Protein AF-A0A917JP27-F1 (afdb_monomer)

Mean predicted aligned error: 12.21 Å

Solvent-accessible surface area (backbone atoms only — not comparable to full-atom values): 4195 Å² total; per-residue (Å²): 135,83,78,69,70,76,56,60,62,50,53,53,51,48,46,35,50,52,13,51,50,40,30,51,52,21,53,53,49,56,69,39,54,82,46,45,73,36,76,68,39,42,52,51,33,51,49,35,36,51,51,13,51,58,52,37,49,63,53,61,54,53,52,51,52,53,53,52,56,53,48,65,69,57,72,80,114

Sequence (77 aa):
MTINQNNSLTWLKYAHWVGLFMLLVGLVLYFFTELSLQVSGMLWIASFIGLGLVAMSPFPVVLFIQWAQSQDSNLDK

Radius of gyration: 18.34 Å; Cα contacts (8 Å, |Δi|>4): 43; chains: 1; bounding box: 46×19×57 Å

Foldseek 3Di:
DDDPPVPPVVVLVVLLVVLVVLLVVLVVLVVVVVLCVDPVSVVVSCCSNVVSVVSNPVNVVVVVVVVVVVVVVVVPD

Structure (mmCIF, N/CA/C/O backbone):
data_AF-A0A917JP27-F1
#
_entry.id   AF-A0A917JP27-F1
#
loop_
_atom_site.group_PDB
_atom_site.id
_atom_site.type_symbol
_atom_site.label_atom_id
_atom_site.label_alt_id
_atom_site.label_comp_id
_atom_site.label_asym_id
_atom_site.label_entity_id
_atom_site.label_seq_id
_atom_site.pdbx_PDB_ins_code
_atom_site.Cartn_x
_atom_site.Cartn_y
_atom_site.Cartn_z
_atom_site.occupancy
_atom_site.B_iso_or_equiv
_atom_site.auth_seq_id
_atom_site.auth_comp_id
_atom_site.auth_asym_id
_atom_site.auth_atom_id
_atom_site.pdbx_PDB_model_num
ATOM 1 N N . MET A 1 1 ? -32.218 -6.544 15.187 1.00 39.25 1 MET A N 1
ATOM 2 C CA . MET A 1 1 ? -31.478 -6.601 13.909 1.00 39.25 1 MET A CA 1
ATOM 3 C C . MET A 1 1 ? -30.009 -6.807 14.251 1.00 39.25 1 MET A C 1
ATOM 5 O O . MET A 1 1 ? -29.322 -5.859 14.600 1.00 39.25 1 MET A O 1
ATOM 9 N N . THR A 1 2 ? -29.572 -8.062 14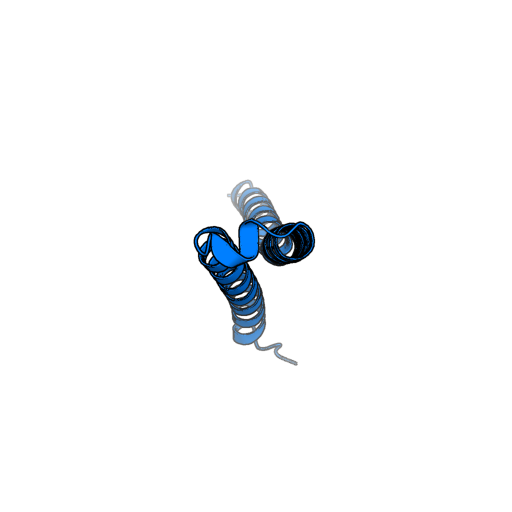.332 1.00 38.88 2 THR A N 1
ATOM 10 C CA . THR A 1 2 ? -28.205 -8.441 14.713 1.00 38.88 2 THR A CA 1
ATOM 11 C C . THR A 1 2 ? -27.289 -8.232 13.514 1.00 38.88 2 THR A C 1
ATOM 13 O O . THR A 1 2 ? -27.311 -9.003 12.558 1.00 38.88 2 THR A O 1
ATOM 16 N N . ILE A 1 3 ? -26.514 -7.148 13.528 1.00 51.25 3 ILE A N 1
ATOM 17 C CA . ILE A 1 3 ? -25.480 -6.927 12.517 1.00 51.25 3 ILE A CA 1
ATOM 18 C C . ILE A 1 3 ? -24.415 -8.003 12.739 1.00 51.25 3 ILE A C 1
ATOM 20 O O . ILE A 1 3 ? -23.772 -8.055 13.784 1.00 51.25 3 ILE A O 1
ATOM 24 N N . ASN A 1 4 ? -24.297 -8.902 11.769 1.00 45.50 4 ASN A N 1
ATOM 25 C CA . ASN A 1 4 ? -23.314 -9.973 11.710 1.00 45.50 4 ASN A CA 1
ATOM 26 C C . ASN A 1 4 ? -21.891 -9.362 11.699 1.00 45.50 4 ASN A C 1
ATOM 28 O O . ASN A 1 4 ? -21.426 -8.860 10.675 1.00 45.50 4 ASN A O 1
ATOM 32 N N . GLN A 1 5 ? -21.232 -9.357 12.864 1.00 55.41 5 GLN A N 1
ATOM 33 C CA . GLN A 1 5 ? -19.905 -8.764 13.119 1.00 55.41 5 GLN A CA 1
ATOM 34 C C . GLN A 1 5 ? -18.751 -9.498 12.403 1.00 55.41 5 GLN A C 1
ATOM 36 O O . GLN A 1 5 ? -17.628 -9.006 12.344 1.00 55.41 5 GLN A O 1
ATOM 41 N N . ASN A 1 6 ? -19.016 -10.663 11.811 1.00 54.12 6 ASN A N 1
ATOM 42 C CA . ASN A 1 6 ? -18.035 -11.515 11.134 1.00 54.12 6 ASN A CA 1
ATOM 43 C C . ASN A 1 6 ? -17.595 -10.903 9.785 1.00 54.12 6 ASN A C 1
ATOM 45 O O . ASN A 1 6 ? -16.529 -11.215 9.246 1.00 54.12 6 ASN A O 1
ATOM 49 N N . ASN A 1 7 ? -18.436 -10.028 9.231 1.00 57.47 7 ASN A N 1
ATOM 50 C CA . ASN A 1 7 ? -18.328 -9.532 7.862 1.00 57.47 7 ASN A CA 1
ATOM 51 C C . ASN A 1 7 ? -17.526 -8.219 7.772 1.00 57.47 7 ASN A C 1
ATOM 53 O O . ASN A 1 7 ? -16.931 -7.920 6.743 1.00 57.47 7 ASN A O 1
ATOM 57 N N . SER A 1 8 ? -17.481 -7.415 8.838 1.00 53.88 8 SER A N 1
ATOM 58 C CA . SER A 1 8 ? -16.788 -6.115 8.846 1.00 53.88 8 SER A CA 1
ATOM 59 C C . SER A 1 8 ? -15.264 -6.264 8.937 1.00 53.88 8 SER A C 1
ATOM 61 O O . SER A 1 8 ? -14.523 -5.603 8.210 1.00 53.88 8 SER A O 1
ATOM 63 N N . LEU A 1 9 ? -14.788 -7.190 9.775 1.00 59.59 9 LEU A N 1
ATOM 64 C CA . LEU A 1 9 ? -13.366 -7.521 9.926 1.00 59.59 9 LEU A CA 1
ATOM 65 C C . LEU A 1 9 ? -12.772 -8.155 8.663 1.00 59.59 9 LEU A C 1
ATOM 67 O O . LEU A 1 9 ? -11.613 -7.903 8.334 1.00 59.59 9 LEU A O 1
ATOM 71 N N . THR A 1 10 ? -13.556 -8.954 7.937 1.00 62.62 10 THR A N 1
ATOM 72 C CA . THR A 1 10 ? -13.128 -9.600 6.688 1.00 62.62 10 THR A CA 1
ATOM 73 C C . THR A 1 10 ? -12.971 -8.596 5.552 1.00 62.62 10 THR A C 1
ATOM 75 O O . THR A 1 10 ? -11.959 -8.656 4.858 1.00 62.62 10 THR A O 1
ATOM 78 N N . TRP A 1 11 ? -13.875 -7.618 5.419 1.00 59.88 11 TRP A N 1
ATOM 79 C CA . TRP A 1 11 ? -13.742 -6.537 4.433 1.00 59.88 11 TRP A CA 1
ATOM 80 C C . TRP A 1 11 ? -12.493 -5.681 4.641 1.00 59.88 11 TRP A C 1
ATOM 82 O O . TRP A 1 11 ? -11.775 -5.398 3.680 1.00 59.88 11 TRP A O 1
ATOM 92 N N . LEU A 1 12 ? -12.188 -5.325 5.892 1.00 67.56 12 LEU A N 1
ATOM 93 C CA . LEU A 1 12 ? -10.986 -4.554 6.218 1.00 67.56 12 LEU A CA 1
ATOM 94 C C . LEU A 1 12 ? -9.707 -5.332 5.863 1.00 67.56 12 LEU A C 1
ATOM 96 O O . LEU A 1 12 ? -8.777 -4.788 5.266 1.00 67.56 12 LEU A O 1
ATOM 100 N N . LYS A 1 13 ? -9.683 -6.633 6.183 1.00 66.50 13 LYS A N 1
ATOM 101 C CA . LYS A 1 13 ? -8.576 -7.544 5.858 1.00 66.50 13 LY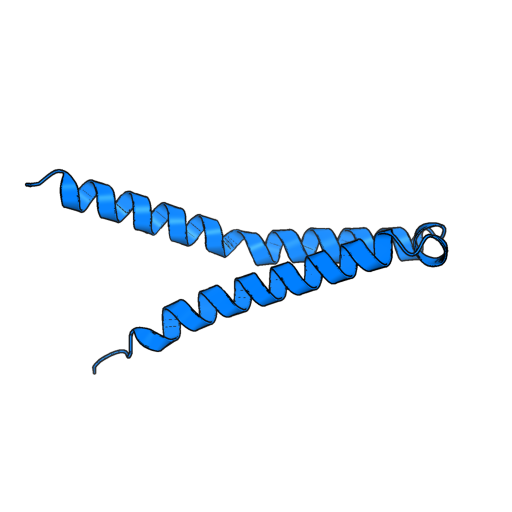S A CA 1
ATOM 102 C C . LYS A 1 13 ? -8.385 -7.700 4.349 1.00 66.50 13 LYS A C 1
ATOM 104 O O . LYS A 1 13 ? -7.249 -7.745 3.883 1.00 66.50 13 LYS A O 1
ATOM 109 N N . TYR A 1 14 ? -9.487 -7.768 3.602 1.00 70.00 14 TYR A N 1
ATOM 110 C CA . TYR A 1 14 ? -9.479 -7.899 2.147 1.00 70.00 14 TYR A CA 1
ATOM 111 C C . TYR A 1 14 ? -8.941 -6.633 1.477 1.00 70.00 14 TYR A C 1
ATOM 113 O O . TYR A 1 14 ? -8.082 -6.729 0.608 1.00 70.00 14 TYR A O 1
ATOM 121 N N . ALA A 1 15 ? -9.362 -5.449 1.933 1.00 71.75 15 ALA A N 1
ATOM 122 C CA . ALA A 1 15 ? -8.843 -4.174 1.434 1.00 71.75 15 ALA A CA 1
ATOM 123 C C . ALA A 1 15 ? -7.323 -4.042 1.650 1.00 71.75 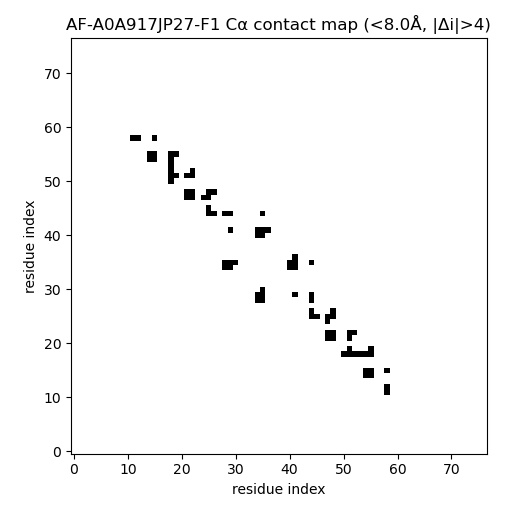15 ALA A C 1
ATOM 125 O O . ALA A 1 15 ? -6.601 -3.633 0.742 1.00 71.75 15 ALA A O 1
ATOM 126 N N . HIS A 1 16 ? -6.820 -4.471 2.814 1.00 71.50 16 HIS A N 1
ATOM 127 C CA . HIS A 1 16 ? -5.383 -4.486 3.096 1.00 71.50 16 HIS A CA 1
ATOM 128 C C . HIS A 1 16 ? -4.618 -5.481 2.210 1.00 71.50 16 HIS A C 1
ATOM 130 O O . HIS A 1 16 ? -3.562 -5.150 1.677 1.00 71.50 16 HIS A O 1
ATOM 136 N N . TRP A 1 17 ? -5.167 -6.684 2.006 1.00 74.31 17 TRP A N 1
ATOM 137 C CA . TRP A 1 17 ? -4.582 -7.691 1.114 1.00 74.31 17 TRP A CA 1
ATOM 138 C C . TRP A 1 17 ? -4.562 -7.246 -0.353 1.00 74.31 17 TRP A C 1
ATOM 140 O O . TRP A 1 17 ? -3.586 -7.508 -1.051 1.00 74.31 17 TRP A O 1
ATOM 150 N N . VAL A 1 18 ? -5.593 -6.529 -0.809 1.00 80.25 18 VAL A N 1
ATOM 151 C CA . VAL A 1 18 ? -5.638 -5.929 -2.151 1.00 80.25 18 VAL A CA 1
ATOM 152 C C . VAL A 1 18 ? -4.560 -4.851 -2.302 1.00 80.25 18 VAL A C 1
ATOM 154 O O . VAL A 1 18 ? -3.827 -4.868 -3.289 1.00 80.25 18 VAL A O 1
ATOM 157 N N . GLY A 1 19 ? -4.398 -3.967 -1.310 1.00 72.44 19 GLY A N 1
ATOM 158 C CA . GLY A 1 19 ? -3.321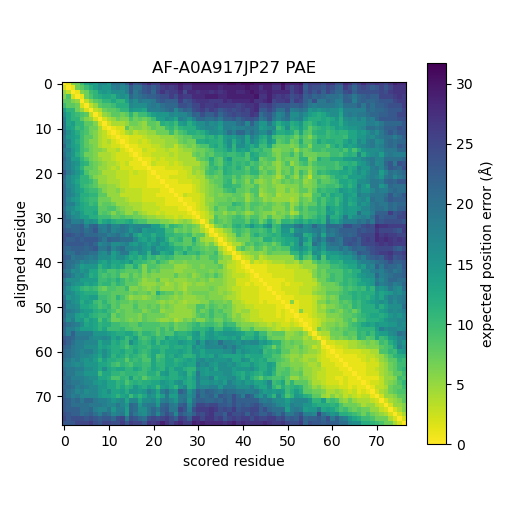 -2.969 -1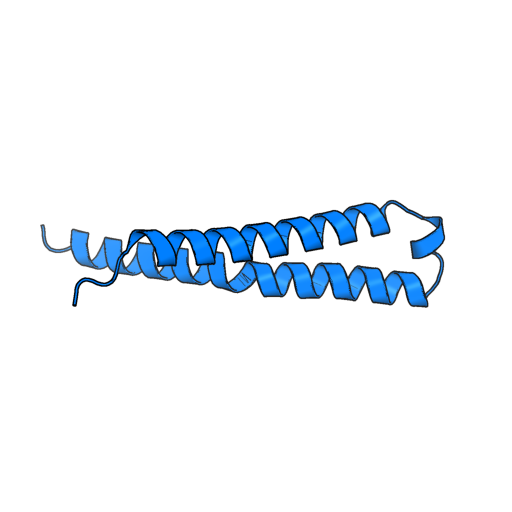.299 1.00 72.44 19 GLY A CA 1
ATOM 159 C C . GLY A 1 19 ? -1.924 -3.601 -1.302 1.00 72.44 19 GLY A C 1
ATOM 160 O O . GLY A 1 19 ? -1.054 -3.177 -2.061 1.00 72.44 19 GLY A O 1
ATOM 161 N N . LEU A 1 20 ? -1.729 -4.675 -0.528 1.00 80.25 20 LEU A N 1
ATOM 162 C CA . LEU A 1 20 ? -0.474 -5.430 -0.484 1.00 80.25 20 LEU A CA 1
ATOM 163 C C . LEU A 1 20 ? -0.153 -6.088 -1.833 1.00 80.25 20 LEU A C 1
ATOM 165 O O . LEU A 1 20 ? 0.984 -6.021 -2.297 1.00 80.25 20 LEU A O 1
ATOM 169 N N . PHE A 1 21 ? -1.155 -6.684 -2.483 1.00 82.06 21 PHE A N 1
ATOM 170 C CA . PHE A 1 21 ? -1.000 -7.285 -3.807 1.00 82.06 21 PHE A CA 1
ATOM 171 C C . PHE A 1 21 ? -0.628 -6.228 -4.856 1.00 82.06 21 PHE A C 1
ATOM 173 O O . PHE A 1 21 ? 0.268 -6.442 -5.668 1.00 82.06 21 PHE A O 1
ATOM 180 N N . MET A 1 22 ? -1.261 -5.056 -4.794 1.00 76.31 22 MET A N 1
ATOM 181 C CA . MET A 1 22 ? -1.006 -3.938 -5.704 1.00 76.31 22 MET A CA 1
ATOM 182 C C . MET A 1 22 ? 0.402 -3.342 -5.523 1.00 76.31 22 MET A C 1
ATOM 184 O O . MET A 1 22 ? 1.071 -3.023 -6.507 1.00 76.31 22 MET A O 1
ATOM 188 N N . LEU A 1 23 ? 0.893 -3.276 -4.282 1.00 78.62 23 LEU A N 1
ATOM 189 C CA . LEU A 1 23 ? 2.265 -2.866 -3.969 1.00 78.62 23 LEU A CA 1
ATOM 190 C C . LEU A 1 23 ? 3.280 -3.908 -4.470 1.00 78.62 23 LEU A C 1
ATOM 192 O O . LEU A 1 23 ? 4.270 -3.549 -5.103 1.00 78.62 23 LEU A O 1
ATOM 196 N N . LEU A 1 24 ? 3.004 -5.200 -4.266 1.00 83.50 24 LEU A N 1
ATOM 197 C CA . LEU A 1 24 ? 3.859 -6.296 -4.731 1.00 83.50 24 LEU A CA 1
ATOM 198 C C . LEU A 1 24 ? 3.976 -6.312 -6.261 1.00 83.50 24 LEU A C 1
ATOM 200 O O . LEU A 1 24 ? 5.078 -6.450 -6.784 1.00 83.50 24 LEU A O 1
ATOM 204 N N . VAL A 1 25 ? 2.873 -6.086 -6.981 1.00 81.31 25 VAL A N 1
ATOM 205 C CA . VAL A 1 25 ? 2.877 -5.939 -8.447 1.00 81.31 25 VAL A CA 1
ATOM 206 C C . VAL A 1 25 ? 3.705 -4.726 -8.885 1.00 81.31 25 VAL A C 1
ATOM 208 O O . VAL A 1 25 ? 4.527 -4.856 -9.790 1.00 81.31 25 VAL A O 1
ATOM 211 N N . GLY A 1 26 ? 3.561 -3.572 -8.221 1.00 75.31 26 GLY A N 1
ATOM 212 C CA . GLY A 1 26 ? 4.397 -2.391 -8.479 1.00 75.31 26 GLY A CA 1
ATOM 213 C C . GLY A 1 26 ? 5.891 -2.644 -8.240 1.00 75.31 26 GLY A C 1
ATOM 214 O O . GLY A 1 26 ? 6.729 -2.183 -9.012 1.00 75.31 26 GLY A O 1
ATOM 215 N N . LEU A 1 27 ? 6.230 -3.436 -7.219 1.00 81.25 27 LEU A N 1
ATOM 216 C CA . LEU A 1 27 ? 7.608 -3.807 -6.893 1.00 81.25 27 LEU A CA 1
ATOM 217 C C . LEU A 1 27 ? 8.201 -4.797 -7.909 1.00 81.25 27 LEU A C 1
ATOM 219 O O . LEU A 1 27 ? 9.351 -4.651 -8.314 1.00 81.25 27 LEU A O 1
ATOM 223 N N . VAL A 1 28 ? 7.415 -5.774 -8.369 1.00 81.00 28 VAL A N 1
ATOM 224 C CA . VAL A 1 28 ? 7.823 -6.694 -9.444 1.00 81.00 28 VAL A CA 1
ATOM 225 C C . VAL A 1 28 ? 8.039 -5.930 -10.752 1.00 81.00 28 VAL A C 1
ATOM 227 O O . VAL A 1 28 ? 9.050 -6.141 -11.416 1.00 81.00 28 VAL A O 1
ATOM 230 N N . LEU A 1 29 ? 7.149 -4.989 -11.090 1.00 74.00 29 LEU A N 1
ATOM 231 C CA . LEU A 1 29 ? 7.311 -4.093 -12.242 1.00 74.00 29 LEU A CA 1
ATOM 232 C C . LEU A 1 29 ? 8.560 -3.209 -12.124 1.00 74.00 29 LEU A C 1
ATOM 234 O O . LEU A 1 29 ? 9.227 -2.977 -13.127 1.00 74.00 29 LEU A O 1
ATOM 238 N N . TYR A 1 30 ? 8.913 -2.761 -10.915 1.00 69.75 30 TYR A N 1
ATOM 239 C CA . TYR A 1 30 ? 10.154 -2.023 -10.663 1.00 69.75 30 TYR A CA 1
ATOM 240 C C . TYR A 1 30 ? 11.411 -2.865 -10.938 1.00 69.75 30 TYR A C 1
ATOM 242 O O . TYR A 1 30 ? 12.375 -2.355 -11.506 1.00 69.75 30 TYR A O 1
ATOM 250 N N . PHE A 1 31 ? 11.392 -4.157 -10.589 1.00 74.31 31 PHE A N 1
ATOM 251 C CA . PHE A 1 31 ? 12.479 -5.093 -10.909 1.00 74.31 31 PHE A CA 1
ATOM 252 C C . PHE A 1 31 ? 12.558 -5.451 -12.405 1.00 74.31 31 PHE A C 1
ATOM 254 O O . PHE A 1 31 ? 13.609 -5.894 -12.870 1.00 74.31 31 PHE A O 1
ATOM 261 N N . PHE A 1 32 ? 11.491 -5.230 -13.178 1.00 75.25 32 PHE A N 1
ATOM 262 C CA . PHE A 1 32 ? 11.513 -5.318 -14.640 1.00 75.25 32 PHE A CA 1
ATOM 263 C C . PHE A 1 32 ? 12.112 -4.034 -15.251 1.00 75.25 32 PHE A C 1
ATOM 265 O O . PHE A 1 32 ? 11.415 -3.115 -15.686 1.00 75.25 32 PHE A O 1
ATOM 272 N N . THR A 1 33 ? 13.446 -3.995 -15.305 1.00 62.53 33 THR A N 1
ATOM 273 C CA . THR A 1 33 ? 14.276 -2.855 -15.743 1.00 62.53 33 THR A CA 1
ATOM 274 C C . THR A 1 33 ? 13.934 -2.301 -17.135 1.00 62.53 33 THR A C 1
ATOM 276 O O . THR A 1 33 ? 14.050 -1.097 -17.348 1.00 62.53 33 THR A O 1
ATOM 279 N N . GLU A 1 34 ? 13.453 -3.134 -18.063 1.00 61.44 34 GLU A N 1
ATOM 280 C CA . GLU A 1 34 ? 13.038 -2.729 -19.422 1.00 61.44 34 GLU A CA 1
ATOM 281 C C . GLU A 1 34 ? 11.867 -1.721 -19.410 1.00 61.44 34 GLU A C 1
ATOM 283 O O . GLU A 1 34 ? 11.826 -0.795 -20.219 1.00 61.44 34 GLU A O 1
ATOM 288 N N . LEU A 1 35 ? 10.933 -1.861 -18.457 1.00 55.75 35 LEU A N 1
ATOM 289 C CA . LEU A 1 35 ? 9.797 -0.947 -18.268 1.00 55.75 35 LEU A CA 1
ATOM 290 C C . LEU A 1 35 ? 10.182 0.281 -17.434 1.00 55.75 35 LEU A C 1
ATOM 292 O O . LEU A 1 35 ? 9.690 1.377 -17.690 1.00 55.75 35 LEU A O 1
ATOM 296 N N . SER A 1 36 ? 11.085 0.115 -16.465 1.00 56.25 36 SER A N 1
ATOM 297 C CA . SER A 1 36 ? 11.577 1.199 -15.601 1.00 56.25 36 SER A CA 1
ATOM 298 C C . SER A 1 36 ? 12.431 2.232 -16.357 1.00 56.25 36 SER A C 1
ATOM 300 O O . SER A 1 36 ? 12.427 3.412 -16.010 1.00 56.25 36 SER A O 1
ATOM 302 N N . LEU A 1 37 ? 13.116 1.823 -17.436 1.00 59.50 37 LEU A N 1
ATOM 303 C CA . LEU A 1 37 ? 13.967 2.714 -18.239 1.00 59.50 37 LEU A CA 1
ATOM 304 C C . LEU A 1 37 ? 13.182 3.771 -19.039 1.00 59.50 37 LEU A C 1
ATOM 306 O O . LEU A 1 37 ? 13.749 4.787 -19.443 1.00 59.50 37 LEU A O 1
ATOM 310 N N . GLN A 1 38 ? 11.887 3.547 -19.284 1.00 69.25 38 GLN A N 1
ATOM 311 C CA . GLN A 1 38 ? 11.016 4.527 -19.928 1.00 69.25 38 GLN A CA 1
ATOM 312 C C . GLN A 1 38 ? 10.373 5.442 -18.882 1.00 69.25 38 GLN A C 1
ATOM 314 O O . GLN A 1 38 ? 9.750 4.978 -17.929 1.00 69.25 38 GLN A O 1
ATOM 319 N N . VAL A 1 39 ? 10.418 6.757 -19.123 1.00 71.31 39 VAL A N 1
ATOM 320 C CA . VAL A 1 39 ? 9.782 7.780 -18.264 1.00 71.31 39 VAL A CA 1
ATOM 321 C C . VAL A 1 39 ? 8.301 7.465 -18.003 1.00 71.31 39 VAL A C 1
ATOM 323 O O . VAL A 1 39 ? 7.803 7.668 -16.898 1.00 71.31 39 VAL A O 1
ATOM 326 N N . SER A 1 40 ? 7.600 6.903 -18.996 1.00 74.31 40 SER A N 1
ATOM 327 C CA . SER A 1 40 ? 6.209 6.466 -18.844 1.00 74.31 40 SER A CA 1
ATOM 328 C C . SER A 1 40 ? 6.067 5.277 -17.885 1.00 74.31 40 SER A C 1
ATOM 330 O O . SER A 1 40 ? 5.194 5.305 -17.021 1.00 74.31 40 SER A O 1
ATOM 332 N N . GLY A 1 41 ? 6.938 4.268 -17.965 1.00 72.88 41 GLY A N 1
ATOM 333 C CA . GLY A 1 41 ? 6.895 3.116 -17.061 1.00 72.88 41 GLY A CA 1
ATOM 334 C C . GLY A 1 41 ? 7.222 3.492 -15.617 1.00 72.88 41 GLY A C 1
ATOM 335 O O . GLY A 1 41 ? 6.551 3.027 -14.699 1.00 72.88 41 GLY A O 1
ATOM 336 N N . MET A 1 42 ? 8.146 4.434 -15.410 1.00 77.94 42 MET A N 1
ATOM 337 C CA . MET A 1 42 ? 8.467 4.961 -14.079 1.00 77.94 42 MET A CA 1
ATOM 338 C C . MET A 1 42 ? 7.264 5.671 -13.418 1.00 77.94 42 MET A C 1
ATOM 340 O O . MET A 1 42 ? 7.018 5.487 -12.225 1.00 77.94 42 MET A O 1
ATOM 344 N N . LEU A 1 43 ? 6.457 6.410 -14.195 1.00 82.12 43 LEU A N 1
ATOM 345 C CA . LEU A 1 43 ? 5.197 7.029 -13.746 1.00 82.12 43 LEU A CA 1
ATOM 346 C C . LEU A 1 43 ? 4.135 5.996 -13.346 1.00 82.12 43 LEU A C 1
ATOM 348 O O . LEU A 1 43 ? 3.466 6.163 -12.322 1.00 82.12 43 LEU A O 1
ATOM 352 N N . TRP A 1 44 ? 3.993 4.918 -14.121 1.00 80.00 44 TRP A N 1
ATOM 353 C CA . TRP A 1 44 ? 3.089 3.817 -13.785 1.00 80.00 44 TRP A CA 1
ATOM 354 C C . TRP A 1 44 ? 3.512 3.129 -12.487 1.00 80.00 44 TRP A C 1
ATOM 356 O O . TRP A 1 44 ? 2.687 2.968 -11.590 1.00 80.00 44 TRP A O 1
ATOM 366 N N . ILE A 1 45 ? 4.799 2.802 -12.344 1.00 80.81 45 ILE A N 1
ATOM 367 C CA . ILE A 1 45 ? 5.356 2.152 -11.147 1.00 80.81 45 ILE A CA 1
ATOM 368 C C . ILE A 1 45 ? 5.138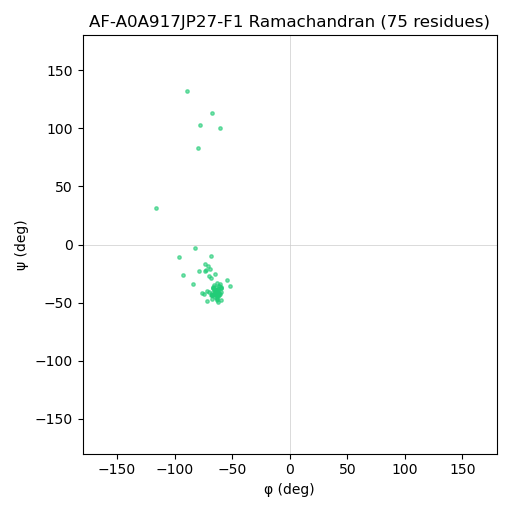 3.024 -9.904 1.00 80.81 45 ILE A C 1
ATOM 370 O O . ILE A 1 45 ? 4.616 2.541 -8.899 1.00 80.81 45 ILE A O 1
ATOM 374 N N . ALA A 1 46 ? 5.455 4.320 -9.983 1.00 83.31 46 ALA A N 1
ATOM 375 C CA . ALA A 1 46 ? 5.248 5.256 -8.879 1.00 83.31 46 ALA A CA 1
ATOM 376 C C . ALA A 1 46 ? 3.763 5.396 -8.503 1.00 83.31 46 ALA A C 1
ATOM 378 O O . ALA A 1 46 ? 3.431 5.440 -7.319 1.00 83.31 46 ALA A O 1
ATOM 379 N N . SER A 1 47 ? 2.865 5.405 -9.492 1.00 84.25 47 SER A N 1
ATOM 380 C CA . SER A 1 47 ? 1.417 5.478 -9.260 1.00 84.25 47 SER A CA 1
ATOM 381 C C . SER A 1 47 ? 0.877 4.204 -8.612 1.00 84.25 47 SER A C 1
ATOM 383 O O . SER A 1 47 ? 0.107 4.289 -7.660 1.00 84.25 47 SER A O 1
ATOM 385 N N . PHE A 1 48 ? 1.307 3.022 -9.068 1.00 81.88 48 PHE A N 1
ATOM 386 C CA . PHE A 1 48 ? 0.916 1.740 -8.474 1.00 81.88 48 PHE A CA 1
ATOM 387 C C . PHE A 1 48 ? 1.424 1.587 -7.038 1.00 81.88 48 PHE A C 1
ATOM 389 O O . PHE A 1 48 ? 0.661 1.170 -6.167 1.00 81.88 48 PHE A O 1
ATOM 396 N N . ILE A 1 49 ? 2.675 1.975 -6.767 1.00 82.38 49 ILE A N 1
ATOM 397 C CA . ILE A 1 49 ? 3.249 1.940 -5.415 1.00 82.38 49 ILE A CA 1
ATOM 398 C C . ILE A 1 49 ? 2.562 2.968 -4.506 1.00 82.38 49 ILE A C 1
ATOM 400 O O . ILE A 1 49 ? 2.156 2.632 -3.394 1.00 82.38 49 ILE A O 1
ATOM 404 N N . GLY A 1 50 ? 2.380 4.205 -4.979 1.00 82.12 50 GLY A N 1
ATOM 405 C CA . GLY A 1 50 ? 1.729 5.274 -4.222 1.00 82.12 50 GLY A CA 1
ATOM 406 C C . GLY A 1 50 ? 0.269 4.959 -3.892 1.00 82.12 50 GLY A C 1
ATOM 407 O O . GLY A 1 50 ? -0.139 5.063 -2.736 1.00 82.12 50 GLY A O 1
ATOM 408 N N . LEU A 1 51 ? -0.510 4.497 -4.875 1.00 81.81 51 LEU A N 1
ATOM 409 C CA . LEU A 1 51 ? -1.897 4.073 -4.661 1.00 81.81 51 LEU A CA 1
ATOM 410 C C . LEU A 1 51 ? -1.987 2.819 -3.786 1.00 81.81 51 LEU A C 1
ATOM 412 O O . LEU A 1 51 ? -2.873 2.748 -2.937 1.00 81.81 51 LEU A O 1
ATOM 416 N N . GLY A 1 52 ? -1.059 1.866 -3.930 1.00 79.88 52 GLY A N 1
ATOM 417 C CA . GLY A 1 52 ? -0.972 0.688 -3.063 1.00 79.88 52 GLY A CA 1
ATOM 418 C C . GLY A 1 52 ? -0.744 1.060 -1.594 1.00 79.88 52 GLY A C 1
ATOM 419 O O . GLY A 1 52 ? -1.431 0.544 -0.713 1.00 79.88 52 GLY A O 1
ATOM 420 N N . LEU A 1 53 ? 0.143 2.023 -1.325 1.00 76.50 53 LEU A N 1
ATOM 421 C CA . LEU A 1 53 ? 0.387 2.554 0.021 1.00 76.50 53 LEU A CA 1
ATOM 422 C C . LEU A 1 53 ? -0.815 3.330 0.581 1.00 76.50 53 LEU A C 1
ATOM 424 O O . LEU A 1 53 ? -1.170 3.151 1.747 1.00 76.50 53 LEU A O 1
ATOM 428 N N . VAL A 1 54 ? -1.486 4.149 -0.235 1.00 79.12 54 VAL A N 1
ATOM 429 C CA . VAL A 1 54 ? -2.707 4.868 0.179 1.00 79.12 54 VAL A CA 1
ATOM 430 C C . VAL A 1 54 ? -3.832 3.888 0.512 1.00 79.12 54 VAL A C 1
ATOM 432 O O . VAL A 1 54 ? -4.472 4.027 1.555 1.00 79.12 54 VAL A O 1
ATOM 435 N N . ALA A 1 55 ? -4.029 2.856 -0.312 1.00 71.25 55 ALA A N 1
ATOM 436 C CA . ALA A 1 55 ? -5.002 1.794 -0.056 1.00 71.25 55 ALA A CA 1
ATOM 437 C C . ALA A 1 55 ? -4.654 0.954 1.187 1.00 71.25 55 ALA A C 1
ATOM 439 O O . ALA A 1 55 ? -5.547 0.400 1.827 1.00 71.25 55 ALA A O 1
ATOM 440 N N . MET A 1 56 ? -3.373 0.894 1.566 1.00 68.75 56 MET A N 1
ATOM 441 C CA . MET A 1 56 ? -2.901 0.238 2.788 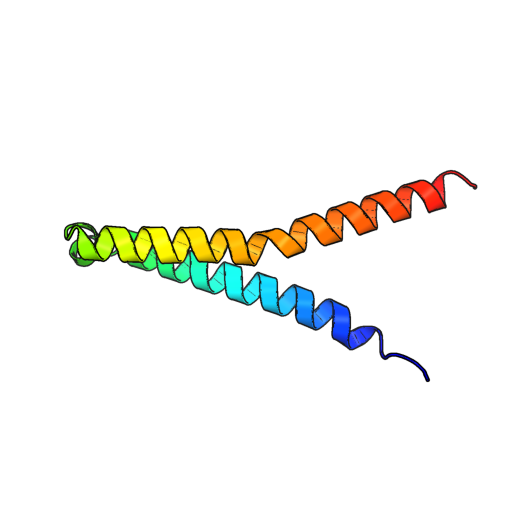1.00 68.75 56 MET A CA 1
ATOM 442 C C . MET A 1 56 ? -3.111 1.095 4.053 1.00 68.75 56 MET A C 1
ATOM 444 O O . MET A 1 56 ? -3.225 0.532 5.142 1.00 68.75 56 MET A O 1
ATOM 448 N N . SER A 1 57 ? -3.232 2.426 3.929 1.00 71.12 57 SER A N 1
ATOM 449 C CA . SER A 1 57 ? -3.340 3.381 5.052 1.00 71.12 57 SER A CA 1
ATOM 450 C C . SER A 1 57 ? -4.561 3.269 5.988 1.00 71.12 57 SER A C 1
ATOM 452 O O . SER A 1 57 ? -4.385 3.528 7.181 1.00 71.12 57 SER A O 1
ATOM 454 N N . PRO A 1 58 ? -5.780 2.866 5.563 1.00 67.44 58 PRO A N 1
ATOM 455 C CA . PRO A 1 58 ? -6.925 2.852 6.474 1.00 67.44 58 PRO A CA 1
ATOM 456 C C . PRO A 1 58 ? -6.857 1.701 7.488 1.00 67.44 58 PRO A C 1
ATOM 458 O O . PRO A 1 58 ? -7.445 1.793 8.564 1.00 67.44 58 PRO A O 1
ATOM 461 N N . PHE A 1 59 ? -6.124 0.624 7.186 1.00 66.25 59 PHE A N 1
ATOM 462 C CA . PHE A 1 59 ? -6.069 -0.562 8.045 1.00 66.25 59 PHE A CA 1
ATOM 463 C C . PHE A 1 59 ? -5.267 -0.331 9.346 1.00 66.25 59 PHE A C 1
ATOM 465 O O . PHE A 1 59 ? -5.816 -0.599 10.416 1.00 66.25 59 PHE A O 1
ATOM 472 N N . PRO A 1 60 ? -4.041 0.238 9.320 1.00 66.75 60 PRO A N 1
ATOM 473 C CA . PRO A 1 60 ? -3.316 0.615 10.537 1.00 66.75 60 PRO A CA 1
ATOM 474 C C . PRO A 1 60 ? -4.062 1.642 11.394 1.00 66.75 60 PRO A C 1
ATOM 476 O O . PRO A 1 60 ? -4.045 1.542 12.618 1.00 66.75 60 PRO A O 1
ATOM 479 N N . VAL A 1 61 ? -4.744 2.603 10.761 1.00 71.25 61 VAL A N 1
ATOM 480 C CA . VAL A 1 61 ? -5.482 3.671 11.458 1.00 71.25 61 VAL A CA 1
ATOM 481 C C . VAL A 1 61 ? -6.623 3.092 12.291 1.00 71.25 61 VAL A C 1
ATOM 483 O O . VAL A 1 61 ? -6.765 3.425 13.466 1.00 71.25 61 VAL A O 1
ATOM 486 N N . VAL A 1 62 ? -7.407 2.175 11.721 1.00 77.25 62 VAL A N 1
ATOM 487 C CA . VAL A 1 62 ? -8.497 1.509 12.449 1.00 77.25 62 VAL A CA 1
ATOM 488 C C . VAL A 1 62 ? -7.959 0.645 13.595 1.00 77.25 62 VAL A C 1
ATOM 490 O O . VAL A 1 62 ? -8.540 0.640 14.679 1.00 77.25 62 VAL A O 1
ATOM 493 N N . LEU A 1 63 ? -6.835 -0.044 13.387 1.00 70.75 63 LEU A N 1
ATOM 494 C CA . LEU A 1 63 ? -6.191 -0.881 14.407 1.00 70.75 63 LEU A CA 1
ATOM 495 C C . LEU A 1 63 ? -5.670 -0.043 15.585 1.00 70.75 63 LEU A C 1
ATOM 497 O O . LEU A 1 63 ? -5.845 -0.424 16.740 1.00 70.75 63 LEU A O 1
ATOM 501 N N . PHE A 1 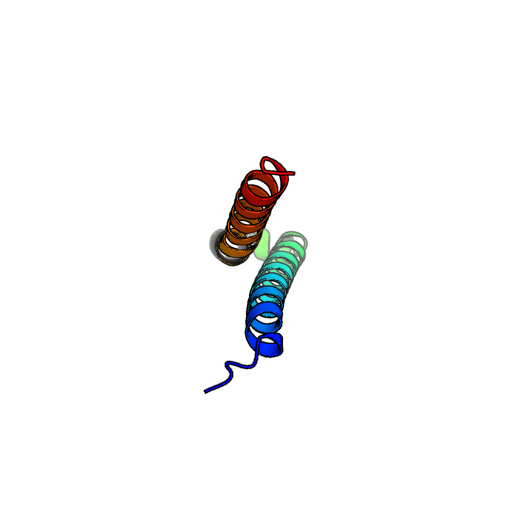64 ? -5.112 1.135 15.297 1.00 76.56 64 PHE A N 1
ATOM 502 C CA . PHE A 1 64 ? -4.682 2.097 16.311 1.00 76.56 64 PHE A CA 1
ATOM 503 C C . PHE A 1 64 ? -5.860 2.633 17.135 1.00 76.56 64 PHE A C 1
ATOM 505 O O . PHE A 1 64 ? -5.785 2.679 18.360 1.00 76.56 64 PHE A O 1
ATOM 512 N N . ILE A 1 65 ? -6.976 2.974 16.483 1.00 79.94 65 ILE A N 1
ATOM 513 C CA . ILE A 1 65 ? -8.191 3.437 17.170 1.00 79.94 65 ILE A CA 1
ATOM 514 C C . ILE A 1 65 ? -8.773 2.335 18.069 1.00 79.94 65 ILE A C 1
ATOM 516 O O . ILE A 1 65 ? -9.153 2.610 19.205 1.00 79.94 65 ILE A O 1
ATOM 520 N N . GLN A 1 66 ? -8.816 1.085 17.596 1.00 77.56 66 GLN A N 1
ATOM 521 C CA . GLN A 1 66 ? -9.276 -0.053 18.405 1.00 77.56 66 GLN A CA 1
ATOM 522 C C . GLN A 1 66 ? -8.365 -0.307 19.611 1.00 77.56 66 GLN A C 1
ATOM 524 O O . GLN A 1 66 ? -8.850 -0.580 20.710 1.00 77.56 66 GLN A O 1
ATOM 529 N N . TRP A 1 67 ? -7.049 -0.184 19.429 1.00 83.50 67 TRP A N 1
ATOM 530 C CA . TRP A 1 67 ? -6.080 -0.281 20.519 1.00 83.50 67 TRP A CA 1
ATOM 531 C C . TRP A 1 67 ? -6.240 0.854 21.545 1.00 83.50 67 TRP A C 1
ATOM 533 O O . TRP A 1 67 ? -6.190 0.597 22.747 1.00 83.50 67 TRP A O 1
ATOM 543 N N . ALA A 1 68 ? -6.501 2.086 21.098 1.00 79.56 68 ALA A N 1
ATOM 544 C CA . ALA A 1 68 ? -6.774 3.223 21.979 1.00 79.56 68 ALA A CA 1
ATOM 545 C C . ALA A 1 68 ? -8.045 3.002 22.821 1.00 79.56 68 ALA A C 1
ATOM 547 O O . ALA A 1 68 ? -7.985 3.064 24.045 1.00 79.56 68 ALA A O 1
ATOM 548 N N . GLN A 1 69 ? -9.161 2.612 22.193 1.00 78.12 69 GLN A N 1
ATOM 549 C CA . GLN A 1 69 ? -10.410 2.297 22.908 1.00 78.12 69 GLN A CA 1
ATOM 550 C C . GLN A 1 69 ? -10.248 1.137 23.907 1.00 78.12 69 GLN A C 1
ATOM 552 O O . GLN A 1 69 ? -10.860 1.129 24.974 1.00 78.12 69 GLN A O 1
ATOM 557 N N . SER A 1 70 ? -9.404 0.153 23.580 1.00 74.19 70 SER A N 1
ATOM 558 C CA . SER A 1 70 ? -9.139 -0.992 24.459 1.00 74.19 70 SER A CA 1
ATOM 559 C C . SER A 1 70 ? -8.339 -0.611 25.712 1.00 74.19 70 SER A C 1
ATOM 561 O O . SER A 1 70 ? -8.492 -1.267 26.744 1.00 74.19 70 SER A O 1
ATOM 563 N N . GLN A 1 71 ? -7.520 0.445 25.652 1.00 72.25 71 GLN A N 1
ATOM 564 C CA . GLN A 1 71 ? -6.805 0.974 26.821 1.00 72.25 71 GLN A CA 1
ATOM 565 C C . GLN A 1 71 ? -7.732 1.743 27.759 1.00 72.25 71 GLN A C 1
ATOM 567 O O . GLN A 1 71 ? -7.682 1.499 28.961 1.00 72.25 71 GLN A O 1
ATOM 572 N N . ASP A 1 72 ? -8.630 2.574 27.223 1.00 68.62 72 ASP A N 1
ATOM 573 C CA . ASP A 1 72 ? -9.625 3.289 28.035 1.00 68.62 72 ASP A CA 1
ATOM 574 C C . ASP A 1 72 ? -10.527 2.311 28.808 1.00 68.62 72 ASP A C 1
ATOM 576 O O . ASP A 1 72 ? -10.844 2.533 29.972 1.00 68.62 72 ASP A O 1
ATOM 580 N N . SER A 1 73 ? -10.866 1.163 28.208 1.00 62.09 73 SER A N 1
ATOM 581 C CA . SER A 1 73 ? -11.656 0.110 28.870 1.00 62.09 73 SER A CA 1
ATOM 582 C C . SER A 1 73 ? -10.903 -0.712 29.932 1.00 62.09 73 SER A C 1
ATOM 584 O O . SER A 1 73 ? -11.535 -1.411 30.723 1.00 62.09 73 SER A O 1
ATOM 586 N N . ASN A 1 74 ? -9.564 -0.671 29.943 1.00 57.06 74 ASN A N 1
ATOM 587 C CA . ASN A 1 74 ? -8.724 -1.360 30.935 1.00 57.06 74 ASN A CA 1
ATOM 588 C C . ASN A 1 74 ? -8.305 -0.455 32.101 1.00 57.06 74 ASN A C 1
ATOM 590 O O . ASN A 1 74 ? -7.764 -0.958 33.079 1.00 57.06 74 ASN A O 1
ATOM 594 N N . LEU A 1 75 ? -8.542 0.855 32.005 1.00 60.41 75 LEU A N 1
ATOM 595 C CA . LEU A 1 75 ? -8.219 1.828 33.052 1.00 60.41 75 LEU A CA 1
ATOM 596 C C . LEU A 1 75 ? -9.280 1.915 34.169 1.00 60.41 75 LEU A C 1
ATOM 598 O O . LEU A 1 75 ? -9.064 2.639 35.135 1.00 60.41 75 LEU A O 1
ATOM 602 N N . ASP A 1 76 ? -10.387 1.170 34.062 1.00 53.59 76 ASP A N 1
ATOM 603 C CA . ASP A 1 76 ? -11.506 1.143 35.027 1.00 53.59 76 ASP A CA 1
ATOM 604 C C . ASP A 1 76 ? -11.682 -0.238 35.712 1.00 53.59 76 ASP A C 1
ATOM 606 O O . ASP A 1 76 ? -12.795 -0.670 36.014 1.00 53.59 76 ASP A O 1
ATOM 610 N N . LYS A 1 77 ? -10.585 -0.987 35.909 1.00 47.78 77 LYS A N 1
ATOM 611 C CA . LYS A 1 77 ? -10.550 -2.241 36.688 1.00 47.78 77 LYS A CA 1
ATOM 612 C C . LYS A 1 77 ? -9.482 -2.217 37.768 1.00 47.78 77 LYS A C 1
ATOM 614 O O . LYS A 1 77 ? -8.359 -1.759 37.469 1.00 47.78 77 LYS A O 1
#

pLDDT: mean 70.16, std 10.92, range [38.88, 84.25]

Secondary structure (DSSP, 8-state):
----THHHHHHHHHHHHHHHHHHHHHHHHHH-HHHHTSHHHHHHHHHHHHHHHHHHTHHHHHHHHHHHHHHHTTTT-

Organism: NCBI:txid1642821

=== Feature glossary ===
The features interleaved in this record are:

— What the protein is —

Sequence gives the chain of amino acids in standard one-letter code (A=alanine, C=cysteine, …, Y=tyrosine), read N→C. It is the only feature that is directly encoded by the gene; all structural features are derived from the folded form of this sequence.

Database cross-references. InterPro integrates a dozen domain/family signature databases into unified entries with residue-range hits. GO terms attach function/process/location labels with evidence codes. CATH codes position the fold in a four-level structural taxonomy. Organism is the NCBI-taxonomy species name.

— Where its atoms are —

Atomic coordinates in PDBx/mmCIF format — the same representation the Protein Data Bank distributes. Each line of the _atom_site loop places one backbone atom in Cartesian space (units: ångströms, origin: arbitrary).

The six renders are orthographic views along the three Cartesian axes in both directions. Representation (cartoon, sticks, or surface) and color scheme (sequence-rainbow or by-chain) vary across proteins so the training set covers all the common visualization conventions.

— Local backbone conformation —

Eight-state secondary structure (DSSP): H is the canonical α-helix, G the tighter 3₁₀-helix, I the wider π-helix; E/B are β-structure, T and S are turns and bends, and '-' is everything else. DSSP derives these from the pattern of main-chain N–H···O=C hydrogen bonds, not from the sequence.

P-SEA three-state annotation labels each residue as helix, strand, or coil based purely on the geometry of the Cα trace. It serves as a fallback when the full backbone (and thus DSSP) is unavailable.

The φ/ψ torsion pair specifies the backbone conformation at each residue. φ rotates about the N–Cα bond, ψ about the Cα–C bond. Steric clashes forbid most of the (φ, ψ) plane — the allowed regions (α-helix basin, β-sheet basin, left-handed helix) are the Ramachandran-allowed regions.

— Global shape and packing —

The geometric summary reports three shape descriptors. Rg (radius of gyration) measures how spread out the Cα atoms are about their centre of mass; compact globular proteins have small Rg, elongated or unfolded ones large. Cα contacts (<8 Å, |i−j|>4) count long-range residue pairs in spatial proximity — high for tightly packed folds, near zero for rods or random coil. The bounding-box extents give the protein's footprint along x, y, z in Å.

Solvent-accessible surface area (SASA) is the area in Å² traced out by the centre of a 1.4 Å probe sphere (a water molecule) rolled over the protein's van der Waals surface (Shrake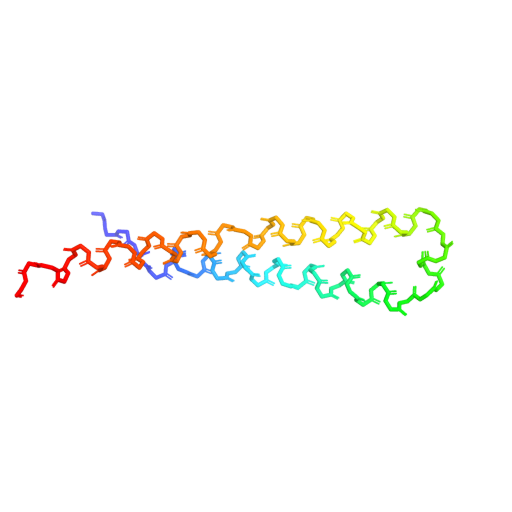–Rupley / Lee–Richards construction). Buried residues have near-zero SASA; fully exposed residues can exceed 200 Å². The total SASA scales roughly with the number of surface residues.

The contact map is a binary N×N matrix image: pixel (i, j) is dark where Cα_i and Cα_j are within 8 Å and |i−j|>4. Because the |i−j|>4 filter removes local helical contacts, off-diagonal stripes parallel to the main diagonal indicate parallel β-sheets; stripes perpendicular to it indicate antiparallel β-sheets. The Ramachandran plot scatters every residue's (φ, ψ) pair against the sterically allowed regions. The PAE heatmap renders the predicted-aligned-error matrix.

— Structural neighborhood —

3Di is Foldseek's structural alphabet. Each residue is assigned one of twenty discrete states based on how its Cα sits relative to its spatial (not sequential) neighbors. Aligning 3Di strings finds structural homologs roughly as well as full 3D superposition, but orders of magnitude faster.

Nearest PDB neighbors are the top structural matches found by Foldseek when searching this structure against the entire Protein Data Bank. Each hit reports a TM-score (0 to 1; >0.5 almost always implies the same fold) and an E-value. These are *structural* homologs — they may share no detectable sequence similarity.

— Confidence and disorder —

For AlphaFold models, the B-factor field carries pLDDT — the model's own estimate of local accuracy on a 0–100 scale. Regions with pLDDT<50 should be treated as essentially unmodeled; they often correspond to intrinsically disordered segments.

Crystallographic B-factors measure how much each atom's electron density is smeared out, in Å². They rise in mobile loops and surface residues and fall in the buried interior. In AlphaFold models this column is repurposed to hold pLDDT instead.

Predicted aligned error is AlphaFold's pairwise confidence. Unlike pLDDT (per-residue), PAE is per-residue-pair and captures whether two parts of the structure are correctly placed relative to each other. Units are ångströms of expected positional error.